Protein AF-A0A5J4S235-F1 (afdb_monomer_lite)

pLDDT: mean 77.35, std 12.86, range [47.0, 91.0]

Foldseek 3Di:
DDKDKDFAPVLDPPVQWDQDPVRDTDFAKDKDADPDQPPVRFGIWMWGDDDPVCVVVVPDTRTGTTIHDDDDPPPDDVPPPPPDDDPPPPPDDDD

Radius of gyration: 22.02 Å; chains: 1; bounding box: 52×35×59 Å

Sequence (95 aa):
MLINISLCLSDIPRDKIKQAANGKKYINICVASLREISQYGETHTVYVSQTKEEREASTPTIFIGAGKEFQPKPILTAENVDAMPVANSSDDLPY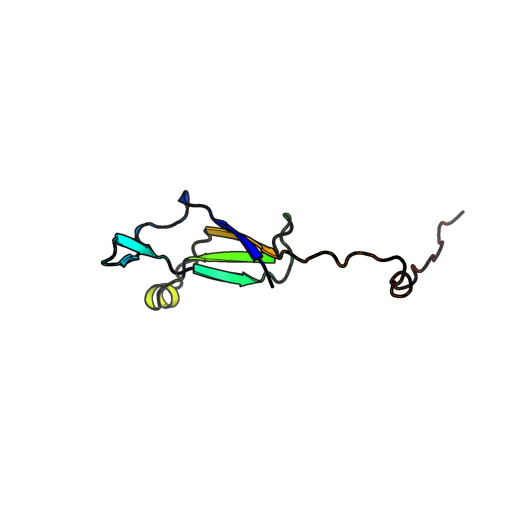

Secondary structure (DSSP, 8-state):
-EEEEEE-SSSS-GGG-EEPTTS-EE--EEEEE-SS--TTS--EEEEEPPPHHHHHTTPPP-EEEEEEEEPPPP---TT-GGGSPP---------

Structure (mmCIF, N/CA/C/O backbone):
data_AF-A0A5J4S235-F1
#
_entry.id   AF-A0A5J4S235-F1
#
loop_
_atom_site.group_PDB
_atom_site.id
_atom_site.type_symbol
_atom_site.label_atom_id
_atom_site.label_alt_id
_atom_site.label_comp_id
_atom_site.label_asym_id
_atom_site.label_entity_id
_atom_site.label_seq_id
_atom_site.pdbx_PDB_ins_code
_atom_site.Cartn_x
_atom_site.Cartn_y
_atom_site.Cartn_z
_atom_site.occupancy
_atom_site.B_iso_or_equiv
_atom_site.auth_seq_id
_atom_site.auth_comp_id
_atom_site.auth_asym_id
_atom_site.auth_atom_id
_atom_site.pdbx_PDB_model_num
ATOM 1 N N . MET A 1 1 ? 11.414 12.596 -2.896 1.00 68.50 1 MET A N 1
ATOM 2 C CA . MET A 1 1 ? 11.036 11.302 -3.495 1.00 68.50 1 MET A CA 1
ATOM 3 C C . MET A 1 1 ? 9.524 11.240 -3.548 1.00 68.50 1 MET A C 1
ATOM 5 O O . MET A 1 1 ? 8.899 11.335 -2.499 1.00 68.50 1 MET A O 1
ATOM 9 N N . LEU A 1 2 ? 8.943 11.206 -4.746 1.00 80.88 2 LEU A N 1
ATOM 10 C CA . LEU A 1 2 ? 7.495 11.101 -4.923 1.00 80.88 2 LEU A CA 1
ATOM 11 C C . LEU A 1 2 ? 7.192 9.683 -5.397 1.00 80.88 2 LEU A C 1
ATOM 13 O O . LEU A 1 2 ? 7.838 9.209 -6.325 1.00 80.88 2 LEU A O 1
ATOM 17 N N . ILE A 1 3 ? 6.246 8.997 -4.765 1.00 84.69 3 ILE A N 1
ATOM 18 C CA . ILE A 1 3 ? 5.907 7.613 -5.110 1.00 84.69 3 ILE A CA 1
ATOM 19 C C . ILE A 1 3 ? 4.429 7.587 -5.459 1.00 84.69 3 ILE A C 1
ATOM 21 O O . ILE A 1 3 ? 3.589 7.989 -4.654 1.00 84.69 3 ILE A O 1
ATOM 25 N N . ASN A 1 4 ? 4.116 7.135 -6.668 1.00 86.56 4 ASN A N 1
ATOM 26 C CA . ASN A 1 4 ? 2.745 6.852 -7.051 1.00 86.56 4 ASN A CA 1
ATOM 27 C C . ASN A 1 4 ? 2.437 5.407 -6.663 1.00 86.56 4 ASN A C 1
ATOM 29 O O . ASN A 1 4 ? 3.141 4.498 -7.095 1.00 86.56 4 ASN A O 1
ATOM 33 N N . ILE A 1 5 ? 1.430 5.207 -5.818 1.00 88.62 5 ILE A N 1
ATOM 34 C CA . ILE A 1 5 ? 1.066 3.898 -5.275 1.00 88.62 5 ILE A CA 1
ATOM 35 C C . ILE A 1 5 ? -0.368 3.604 -5.691 1.00 88.62 5 ILE A C 1
ATOM 37 O O . ILE A 1 5 ? -1.257 4.428 -5.468 1.00 88.62 5 ILE A O 1
ATOM 41 N N . SER A 1 6 ? -0.585 2.415 -6.245 1.00 87.50 6 SER A N 1
ATOM 42 C CA . SER A 1 6 ? -1.921 1.874 -6.463 1.00 87.50 6 SER A CA 1
ATOM 43 C C . SER A 1 6 ? -2.263 0.922 -5.322 1.00 87.50 6 SER A C 1
ATOM 45 O O . SER A 1 6 ? -1.461 0.055 -4.977 1.00 87.50 6 SER A O 1
ATOM 47 N N . LEU A 1 7 ? -3.437 1.099 -4.714 1.00 87.62 7 LEU A N 1
ATOM 48 C CA . LEU A 1 7 ? -3.913 0.280 -3.600 1.00 87.62 7 LEU A CA 1
ATOM 49 C C . LEU A 1 7 ? -5.188 -0.457 -4.005 1.00 87.62 7 LEU A C 1
ATOM 51 O O . LEU A 1 7 ? -6.140 0.155 -4.494 1.00 87.62 7 LEU A O 1
ATOM 55 N N . CYS A 1 8 ? -5.231 -1.760 -3.751 1.00 88.06 8 CYS A N 1
ATOM 56 C CA . CYS A 1 8 ? -6.421 -2.569 -3.938 1.00 88.06 8 CYS A CA 1
ATOM 57 C C . CYS A 1 8 ? -7.348 -2.409 -2.732 1.00 88.06 8 CYS A C 1
ATOM 59 O O . CYS A 1 8 ? -7.043 -2.861 -1.632 1.00 88.06 8 CYS A O 1
ATOM 61 N N . LEU A 1 9 ? -8.509 -1.782 -2.934 1.00 84.19 9 LEU A N 1
ATOM 62 C CA . LEU A 1 9 ? -9.494 -1.582 -1.866 1.00 84.19 9 LEU A CA 1
ATOM 63 C C . LEU A 1 9 ? -10.151 -2.891 -1.398 1.00 84.19 9 LEU A C 1
ATOM 65 O O . LEU A 1 9 ? -10.669 -2.942 -0.284 1.00 84.19 9 LEU A O 1
ATOM 69 N N . SER A 1 10 ? -10.140 -3.932 -2.235 1.00 86.56 10 SER A N 1
ATOM 70 C CA . SER A 1 10 ? -10.726 -5.242 -1.927 1.00 86.56 10 SER A CA 1
ATOM 71 C C . SER A 1 10 ? -9.877 -6.046 -0.945 1.00 86.56 10 SER A C 1
ATOM 73 O O . SER A 1 10 ? -10.434 -6.748 -0.106 1.00 86.56 10 SER A O 1
ATOM 75 N N . ASP A 1 11 ? -8.552 -5.897 -1.016 1.00 85.06 11 ASP A N 1
ATOM 76 C CA . ASP A 1 11 ? -7.598 -6.596 -0.147 1.00 85.06 11 ASP A CA 1
ATOM 77 C C . ASP A 1 11 ? -7.415 -5.907 1.211 1.00 85.06 11 ASP A C 1
ATOM 79 O O . ASP A 1 11 ? -6.725 -6.424 2.087 1.00 85.06 11 ASP A O 1
ATOM 83 N N . ILE A 1 12 ? -8.035 -4.739 1.418 1.00 86.31 12 ILE A N 1
ATOM 84 C CA . ILE A 1 12 ? -7.965 -4.029 2.693 1.00 86.31 12 ILE A CA 1
ATOM 85 C C . ILE A 1 12 ? -8.902 -4.711 3.707 1.00 86.31 12 ILE A C 1
ATOM 87 O O . ILE A 1 12 ? -10.129 -4.605 3.585 1.00 86.31 12 ILE A O 1
ATOM 91 N N . PRO A 1 13 ? -8.362 -5.354 4.762 1.00 83.31 13 PRO A N 1
ATOM 92 C CA . PRO A 1 13 ? -9.174 -5.984 5.792 1.00 83.31 13 PRO A CA 1
ATOM 93 C C . PRO A 1 13 ? -9.921 -4.911 6.586 1.00 83.31 13 PRO A C 1
ATOM 95 O O . PRO A 1 13 ? -9.317 -4.022 7.195 1.00 83.31 13 PRO A O 1
ATOM 98 N N . ARG A 1 14 ? -11.254 -5.002 6.600 1.00 82.88 14 ARG A N 1
ATOM 99 C CA . ARG A 1 14 ? -12.116 -4.034 7.298 1.00 82.88 14 ARG A CA 1
ATOM 100 C C . ARG A 1 14 ? -11.847 -4.007 8.802 1.00 82.88 14 ARG A C 1
ATOM 102 O O . ARG A 1 14 ? -11.951 -2.943 9.400 1.00 82.88 14 ARG A O 1
ATOM 109 N N . ASP A 1 15 ? -11.415 -5.126 9.374 1.00 82.94 15 ASP A N 1
ATOM 110 C CA . ASP A 1 15 ? -11.049 -5.277 10.787 1.00 82.94 15 ASP A CA 1
ATOM 111 C C . ASP A 1 15 ? -9.881 -4.381 11.221 1.00 82.94 15 ASP A C 1
ATOM 113 O O . ASP A 1 15 ? -9.801 -3.961 12.373 1.00 82.94 15 ASP A O 1
ATOM 117 N N . LYS A 1 16 ? -8.977 -4.035 10.296 1.00 80.50 16 LYS A N 1
ATOM 118 C CA . LYS A 1 16 ? -7.834 -3.148 10.576 1.00 80.50 16 LYS A CA 1
ATOM 119 C C . LYS A 1 16 ? -8.185 -1.668 10.439 1.00 80.50 16 LYS A C 1
ATOM 121 O O . LYS A 1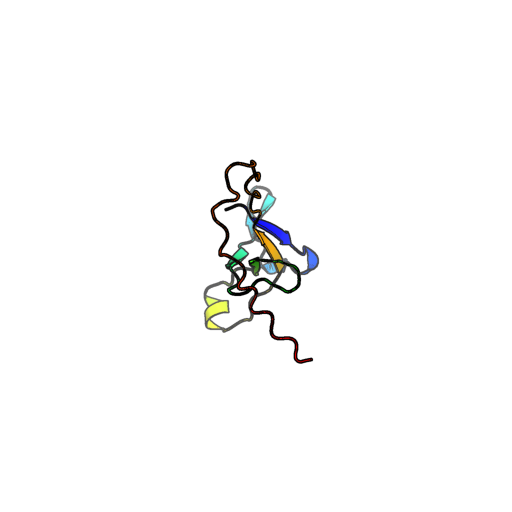 16 ? -7.367 -0.810 10.783 1.00 80.50 16 LYS A O 1
ATOM 126 N N . ILE A 1 17 ? -9.371 -1.355 9.919 1.00 85.56 17 ILE A N 1
ATOM 127 C CA . ILE A 1 17 ? -9.812 0.017 9.703 1.00 85.56 17 ILE A CA 1
ATOM 128 C C . ILE A 1 17 ? -10.339 0.578 11.021 1.00 85.56 17 ILE A C 1
ATOM 130 O O . ILE A 1 17 ? -11.382 0.175 11.529 1.00 85.56 17 ILE A O 1
ATOM 134 N N . LYS A 1 18 ? -9.644 1.581 11.549 1.00 84.50 18 LYS A N 1
ATOM 135 C CA . LYS A 1 18 ? -10.071 2.323 12.733 1.00 84.50 18 LYS A CA 1
ATOM 136 C C . LYS A 1 18 ? -11.015 3.438 12.314 1.00 84.50 18 LYS A C 1
ATOM 138 O O . LYS A 1 18 ? -10.636 4.315 11.536 1.00 84.50 18 LYS A O 1
ATOM 143 N N . GLN A 1 19 ? -12.237 3.424 12.833 1.00 86.69 19 GLN A N 1
ATOM 144 C CA . GLN A 1 19 ? -13.156 4.543 12.675 1.00 86.69 19 GLN A CA 1
ATOM 145 C C . GLN A 1 19 ? -12.948 5.522 13.830 1.00 86.69 19 GLN A C 1
ATOM 147 O O . GLN A 1 19 ? -13.063 5.155 14.996 1.00 86.69 19 GLN A O 1
ATOM 152 N N . ALA A 1 20 ? -12.594 6.761 13.510 1.00 83.69 20 ALA A N 1
ATOM 153 C CA . ALA A 1 20 ? -12.483 7.811 14.510 1.00 83.69 20 ALA A CA 1
ATOM 154 C C . ALA A 1 20 ? -13.860 8.427 14.797 1.00 83.69 20 ALA A C 1
ATOM 156 O O . ALA A 1 20 ? -14.784 8.334 13.988 1.00 83.69 20 ALA A O 1
ATOM 157 N N . ALA A 1 21 ? -13.978 9.123 15.931 1.00 82.62 21 ALA A N 1
ATOM 158 C CA . ALA A 1 21 ? -15.214 9.794 16.353 1.00 82.62 21 ALA A CA 1
ATOM 159 C C . ALA A 1 21 ? -15.740 10.822 15.329 1.00 82.62 21 ALA A C 1
ATOM 161 O O . ALA A 1 21 ? -16.921 11.143 15.312 1.00 82.62 21 ALA A O 1
ATOM 162 N N . ASN A 1 22 ? -14.873 11.304 14.435 1.00 82.69 22 ASN A N 1
ATOM 163 C CA . ASN A 1 22 ? -15.219 12.196 13.327 1.00 82.69 22 ASN A CA 1
ATOM 164 C C . ASN A 1 22 ? -15.852 11.474 12.112 1.00 82.69 22 ASN A C 1
ATOM 166 O O . ASN A 1 22 ? -16.016 12.090 11.060 1.00 82.69 22 ASN A O 1
ATOM 170 N N . GLY A 1 23 ? -16.135 10.170 12.213 1.00 84.38 23 GLY A N 1
ATOM 171 C CA . GLY A 1 23 ? -16.698 9.341 11.143 1.00 84.38 23 GLY A CA 1
ATOM 172 C C . GLY A 1 23 ? -15.691 8.887 10.079 1.00 84.38 23 GLY A C 1
ATOM 173 O O . GLY A 1 23 ? -16.031 8.049 9.238 1.00 84.38 23 GLY A O 1
ATOM 174 N N . LYS A 1 24 ? -14.447 9.385 10.113 1.00 89.00 24 LYS A N 1
ATOM 175 C CA . LYS A 1 24 ? -13.395 9.027 9.153 1.00 89.00 24 LYS A CA 1
ATOM 176 C C . LYS A 1 24 ? -12.772 7.681 9.504 1.00 89.00 24 LYS A C 1
ATOM 178 O O . LYS A 1 24 ? -12.630 7.312 10.670 1.00 89.00 24 LYS A O 1
ATOM 183 N N . LYS A 1 25 ? -12.390 6.955 8.460 1.00 88.50 25 LYS A N 1
ATOM 184 C CA . LYS A 1 25 ? -11.760 5.640 8.525 1.00 88.50 25 LYS A CA 1
ATOM 185 C C . LYS A 1 25 ? -10.265 5.786 8.277 1.00 88.50 25 LYS A C 1
ATOM 187 O O . LYS A 1 25 ? -9.866 6.443 7.319 1.00 88.50 25 LYS A O 1
ATOM 192 N N . TYR A 1 26 ? -9.464 5.16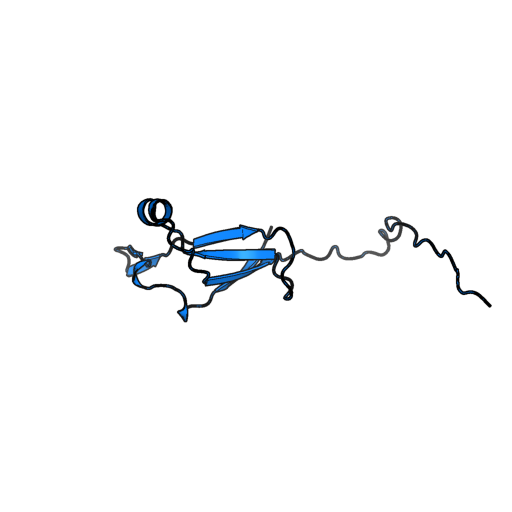7 9.129 1.00 85.88 26 TYR A N 1
ATOM 193 C CA . TYR A 1 26 ? -8.011 5.201 9.072 1.00 85.88 26 TYR A CA 1
ATOM 194 C C . TYR A 1 26 ? -7.467 3.782 9.067 1.00 85.88 26 TYR A C 1
ATOM 196 O O . TYR A 1 26 ? -7.950 2.920 9.798 1.00 85.88 26 TYR A O 1
ATOM 204 N N . ILE A 1 27 ? -6.432 3.553 8.273 1.00 87.50 27 ILE A N 1
ATOM 205 C CA . ILE A 1 27 ? -5.666 2.315 8.292 1.00 87.50 27 ILE A CA 1
ATOM 206 C C . ILE A 1 27 ? -4.190 2.670 8.334 1.00 87.50 27 ILE A C 1
ATOM 208 O O . ILE A 1 27 ? -3.744 3.604 7.671 1.00 87.50 27 ILE A O 1
ATOM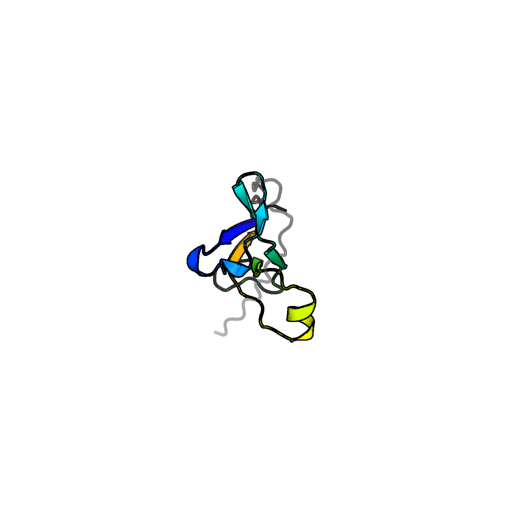 212 N N . ASN A 1 28 ? -3.443 1.928 9.141 1.00 87.38 28 ASN A N 1
ATOM 213 C CA . ASN A 1 28 ? -1.998 2.027 9.149 1.00 87.38 28 ASN A CA 1
ATOM 214 C C . ASN A 1 28 ? -1.441 1.073 8.092 1.00 87.38 28 ASN A C 1
ATOM 216 O O . ASN A 1 28 ? -1.759 -0.118 8.068 1.00 87.38 28 ASN A O 1
ATOM 220 N N . ILE A 1 29 ? -0.615 1.624 7.212 1.00 89.38 29 ILE A N 1
ATOM 221 C CA . ILE A 1 29 ? 0.053 0.908 6.130 1.00 89.38 29 ILE A CA 1
ATOM 222 C C . ILE A 1 29 ? 1.552 1.154 6.240 1.00 89.38 29 ILE A C 1
ATOM 224 O O . ILE A 1 29 ? 1.997 2.182 6.752 1.00 89.38 29 ILE A O 1
ATOM 228 N N . CYS A 1 30 ? 2.327 0.202 5.760 1.00 88.31 30 CYS A N 1
ATOM 229 C CA . CYS A 1 30 ? 3.770 0.266 5.703 1.00 88.31 30 CYS A CA 1
ATOM 230 C C . CYS A 1 30 ? 4.208 0.136 4.248 1.00 88.31 30 CYS A C 1
ATOM 232 O O . CYS A 1 30 ? 3.668 -0.674 3.498 1.00 88.31 30 CYS A O 1
ATOM 234 N N . VAL A 1 31 ? 5.188 0.947 3.866 1.00 88.56 31 VAL A N 1
ATOM 235 C CA . VAL A 1 31 ? 5.768 0.958 2.525 1.00 88.56 31 VAL A CA 1
ATOM 236 C C . VAL A 1 31 ? 7.205 0.465 2.641 1.00 88.56 31 VAL A C 1
ATOM 238 O O . VAL A 1 31 ? 7.977 1.039 3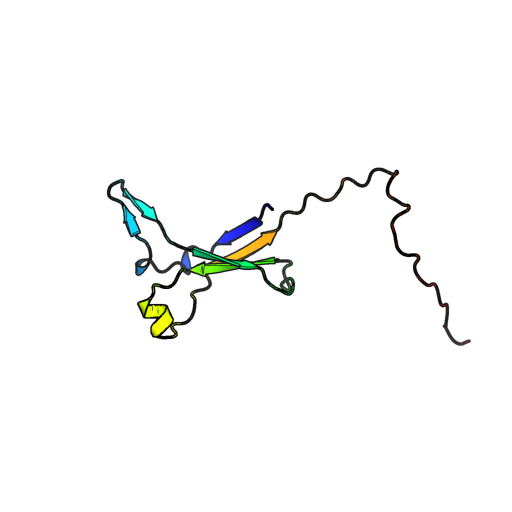.410 1.00 88.56 31 VAL A O 1
ATOM 241 N N . ALA A 1 32 ? 7.564 -0.578 1.895 1.00 88.12 32 ALA A N 1
ATOM 242 C CA . ALA A 1 32 ? 8.949 -1.025 1.763 1.00 88.12 32 ALA A CA 1
ATOM 243 C C . ALA A 1 32 ? 9.471 -0.713 0.367 1.00 88.12 32 ALA A C 1
ATOM 245 O O . ALA A 1 32 ? 8.800 -0.982 -0.630 1.00 88.12 32 ALA A O 1
ATOM 246 N N . SER A 1 33 ? 10.693 -0.195 0.298 1.00 87.88 33 SER A N 1
ATOM 247 C CA . SER A 1 33 ? 11.456 -0.147 -0.943 1.00 87.88 33 SER A CA 1
ATOM 248 C C . SER A 1 33 ? 11.915 -1.552 -1.324 1.00 87.88 33 SER A C 1
ATOM 250 O O . SER A 1 33 ? 12.402 -2.327 -0.496 1.00 87.88 33 SER A O 1
ATOM 252 N N . LEU A 1 34 ? 11.738 -1.890 -2.594 1.00 86.12 34 LEU A N 1
ATOM 253 C CA . LEU A 1 34 ? 12.276 -3.108 -3.170 1.00 86.12 34 LEU A CA 1
ATOM 254 C C . LEU A 1 34 ? 13.765 -2.908 -3.463 1.00 86.12 34 LEU A C 1
ATOM 256 O O . LEU A 1 34 ? 14.189 -1.829 -3.873 1.00 86.12 34 LEU A O 1
ATOM 260 N N . ARG A 1 35 ? 14.562 -3.963 -3.267 1.00 84.31 35 ARG A N 1
ATOM 261 C CA . ARG A 1 35 ? 15.975 -3.964 -3.685 1.00 84.31 35 ARG A CA 1
ATOM 262 C C . ARG A 1 35 ? 16.116 -4.013 -5.202 1.00 84.31 35 ARG A C 1
ATOM 264 O O . ARG A 1 35 ? 17.028 -3.409 -5.748 1.00 84.31 35 ARG A O 1
ATOM 271 N N . GLU A 1 36 ? 15.204 -4.722 -5.854 1.00 81.25 36 GLU A N 1
ATOM 272 C CA . GLU A 1 36 ? 15.155 -4.891 -7.299 1.00 81.25 36 GLU A CA 1
ATOM 273 C C . GLU A 1 36 ? 13.801 -4.405 -7.803 1.00 81.25 36 GLU A C 1
ATOM 275 O O . GLU A 1 36 ? 12.768 -4.639 -7.175 1.00 81.25 36 GLU A O 1
ATOM 280 N N . ILE A 1 37 ? 13.812 -3.695 -8.926 1.00 82.69 37 ILE A N 1
ATOM 281 C CA . ILE A 1 37 ? 12.591 -3.176 -9.537 1.00 82.69 37 ILE A CA 1
ATOM 282 C C . ILE A 1 37 ? 11.720 -4.367 -9.956 1.00 82.69 37 ILE A C 1
ATOM 284 O O . ILE A 1 37 ? 12.223 -5.329 -10.537 1.00 82.69 37 ILE A O 1
ATOM 288 N N . SER A 1 38 ? 10.417 -4.309 -9.667 1.00 82.88 38 SER A N 1
ATOM 289 C CA . SER A 1 38 ? 9.494 -5.369 -10.085 1.00 82.88 38 SER A CA 1
ATOM 290 C C . SER A 1 38 ? 9.430 -5.468 -11.614 1.00 82.88 38 SER A C 1
ATOM 292 O O . SER A 1 38 ? 9.745 -4.515 -12.331 1.00 82.88 38 SER A O 1
ATOM 294 N N . GLN A 1 39 ? 8.937 -6.594 -12.132 1.00 77.69 39 GLN A N 1
ATOM 295 C CA . GLN A 1 39 ? 8.692 -6.786 -13.569 1.00 77.69 39 GLN A CA 1
ATOM 296 C C . GLN A 1 39 ? 7.822 -5.680 -14.206 1.00 77.69 39 GLN A C 1
ATOM 298 O O . GLN A 1 39 ? 7.892 -5.455 -15.411 1.00 77.69 39 GLN A O 1
ATOM 303 N N . TYR A 1 40 ? 7.028 -4.967 -13.400 1.00 78.38 40 TYR A N 1
ATOM 304 C CA . TYR A 1 40 ? 6.157 -3.873 -13.833 1.00 78.38 40 TYR A CA 1
ATOM 305 C C . TYR A 1 40 ? 6.764 -2.479 -13.608 1.00 78.38 40 TYR A C 1
ATOM 307 O O . TYR A 1 40 ? 6.108 -1.463 -13.841 1.00 78.38 40 TYR A O 1
ATOM 315 N N . GLY A 1 41 ? 8.026 -2.398 -13.180 1.00 79.44 41 GLY A N 1
ATOM 316 C CA . GLY A 1 41 ? 8.701 -1.127 -12.930 1.00 79.44 41 GLY A CA 1
ATOM 317 C C . GLY A 1 41 ? 8.414 -0.526 -11.552 1.00 79.44 41 GLY A C 1
ATOM 318 O O . GLY A 1 41 ? 8.671 0.663 -11.351 1.00 79.44 41 GLY A O 1
ATOM 319 N N . GLU A 1 42 ? 7.850 -1.299 -10.625 1.00 85.12 42 GLU A N 1
ATOM 320 C CA . GLU A 1 42 ? 7.525 -0.835 -9.275 1.00 85.12 42 GLU A CA 1
ATOM 321 C C . GLU A 1 42 ? 8.778 -0.853 -8.406 1.00 85.12 42 GLU A C 1
ATOM 323 O O . GLU A 1 42 ? 9.563 -1.801 -8.431 1.00 85.12 42 GLU A O 1
ATOM 328 N N . THR A 1 43 ? 8.961 0.203 -7.624 1.00 88.00 43 THR A N 1
ATOM 329 C CA . THR A 1 43 ? 10.125 0.362 -6.745 1.00 88.00 43 THR A CA 1
ATOM 330 C C . THR A 1 43 ? 9.763 0.164 -5.280 1.00 88.00 43 THR A C 1
ATOM 332 O O . THR A 1 43 ? 10.645 -0.047 -4.453 1.00 88.00 43 THR A O 1
ATOM 335 N N . HIS A 1 44 ? 8.474 0.227 -4.943 1.00 89.81 44 HIS A N 1
ATOM 336 C CA . HIS A 1 44 ? 7.987 0.125 -3.576 1.00 89.81 44 HIS A CA 1
ATOM 337 C C . HIS A 1 44 ? 6.771 -0.795 -3.498 1.00 89.81 44 HIS A C 1
ATOM 339 O O . HIS A 1 44 ? 5.923 -0.812 -4.388 1.00 89.81 44 HIS A O 1
ATOM 345 N N . THR A 1 45 ? 6.662 -1.520 -2.393 1.00 89.88 45 THR A N 1
ATOM 346 C CA . THR A 1 45 ? 5.513 -2.364 -2.050 1.00 89.88 45 THR A CA 1
ATOM 347 C C . THR A 1 45 ? 4.830 -1.825 -0.810 1.00 89.88 45 THR A C 1
ATOM 349 O O . THR A 1 45 ? 5.471 -1.200 0.038 1.00 89.88 45 THR A O 1
ATOM 352 N N . VAL A 1 46 ? 3.527 -2.060 -0.701 1.00 91.00 46 VAL A N 1
ATOM 353 C CA . VAL A 1 46 ? 2.710 -1.582 0.410 1.00 91.00 46 VAL A CA 1
ATOM 354 C C . VAL A 1 46 ? 1.958 -2.733 1.050 1.00 91.00 46 VAL A C 1
ATOM 356 O O . VAL A 1 46 ? 1.304 -3.540 0.387 1.00 91.00 46 VAL A O 1
ATOM 359 N N . TYR A 1 47 ? 2.032 -2.781 2.372 1.00 91.00 47 TYR A N 1
ATOM 360 C CA . TYR A 1 47 ? 1.381 -3.783 3.200 1.00 91.00 47 TYR A CA 1
ATOM 361 C C . TYR A 1 47 ? 0.654 -3.134 4.375 1.00 91.00 47 TYR A C 1
ATOM 363 O O . TYR A 1 47 ? 0.995 -2.038 4.822 1.00 91.00 47 TYR A O 1
ATOM 371 N N . VAL A 1 48 ? -0.369 -3.809 4.892 1.00 88.69 48 VAL A N 1
ATOM 372 C CA . VAL A 1 48 ? -1.074 -3.373 6.102 1.00 88.69 48 VAL A CA 1
ATOM 373 C C . VAL A 1 48 ? -0.145 -3.511 7.303 1.00 88.69 48 VAL A C 1
ATOM 375 O O . VAL A 1 48 ? 0.533 -4.529 7.463 1.00 88.69 48 VAL A O 1
ATOM 378 N N . SER A 1 49 ? -0.122 -2.500 8.173 1.00 85.00 49 SER A N 1
ATOM 379 C CA . SER A 1 49 ? 0.666 -2.572 9.399 1.00 85.00 49 SER A CA 1
ATOM 380 C C . SER A 1 49 ? 0.143 -3.692 10.299 1.00 85.00 49 SER A C 1
ATOM 382 O O . SER A 1 49 ? -1.065 -3.799 10.543 1.00 85.00 49 SER A O 1
ATOM 384 N N . GLN A 1 50 ? 1.056 -4.482 10.838 1.00 80.94 50 GLN A N 1
ATOM 385 C CA . GLN A 1 50 ? 0.749 -5.485 11.849 1.00 80.94 50 GLN A CA 1
ATOM 386 C C . GLN A 1 50 ? 0.802 -4.862 13.242 1.00 80.94 50 GLN A C 1
ATOM 388 O O . GLN A 1 50 ? 1.610 -3.960 13.492 1.00 80.94 50 GLN A O 1
ATOM 393 N N . THR A 1 51 ? -0.055 -5.328 14.149 1.00 79.94 51 THR A N 1
ATOM 394 C CA . THR A 1 51 ? 0.091 -5.003 15.571 1.00 79.94 51 THR A CA 1
ATOM 395 C C . THR A 1 51 ? 1.286 -5.753 16.161 1.00 79.94 51 THR A C 1
ATOM 397 O O . THR A 1 51 ? 1.879 -6.623 15.517 1.00 79.94 51 THR A O 1
ATOM 400 N N . LYS A 1 52 ? 1.675 -5.395 17.391 1.00 77.31 52 LYS A N 1
ATOM 401 C CA . LYS A 1 52 ? 2.761 -6.099 18.085 1.00 77.31 52 LYS A CA 1
ATOM 402 C C . LYS A 1 52 ? 2.429 -7.584 18.242 1.00 77.31 52 LYS A C 1
ATOM 404 O O . LYS A 1 52 ? 3.273 -8.404 17.900 1.00 77.31 52 LYS A O 1
ATOM 409 N N . GLU A 1 53 ? 1.187 -7.909 18.606 1.00 76.88 53 GLU A N 1
ATOM 410 C CA . GLU A 1 53 ? 0.760 -9.300 18.780 1.00 76.88 53 GLU A CA 1
ATOM 411 C C . GLU A 1 53 ? 0.848 -10.116 17.483 1.00 76.88 53 GLU A C 1
ATOM 413 O O . GLU A 1 53 ? 1.326 -11.245 17.494 1.00 76.88 53 GLU A O 1
ATOM 418 N N . GLU A 1 54 ? 0.447 -9.552 16.340 1.00 78.00 54 GLU A N 1
ATOM 419 C CA . GLU A 1 54 ? 0.530 -10.252 15.048 1.00 78.00 54 GLU A CA 1
ATOM 420 C C . GLU A 1 54 ? 1.972 -10.483 14.598 1.00 78.00 54 GLU A C 1
ATOM 422 O O . GLU A 1 54 ? 2.274 -11.508 13.979 1.00 78.00 54 GLU A O 1
ATOM 427 N N . ARG A 1 55 ? 2.864 -9.541 14.927 1.00 75.25 55 ARG A N 1
ATOM 428 C CA . ARG A 1 55 ? 4.297 -9.670 14.660 1.00 75.25 55 ARG A CA 1
ATOM 429 C C . ARG A 1 55 ? 4.916 -10.768 15.525 1.00 75.25 55 ARG A C 1
ATOM 431 O O . ARG A 1 55 ? 5.722 -11.543 15.019 1.00 75.25 55 ARG A O 1
ATOM 438 N N . GLU A 1 56 ? 4.526 -10.855 16.796 1.00 78.31 56 GLU A N 1
ATOM 439 C CA . GLU A 1 56 ? 4.946 -11.926 17.713 1.00 78.31 56 GLU A CA 1
ATOM 440 C C . GLU A 1 56 ? 4.389 -13.290 17.280 1.00 78.31 56 GLU A C 1
ATOM 442 O O . GLU A 1 56 ? 5.087 -14.299 17.353 1.00 78.31 56 GLU A O 1
ATOM 447 N N . ALA A 1 57 ? 3.177 -13.309 16.722 1.00 82.25 57 ALA A N 1
ATOM 448 C CA . ALA A 1 57 ? 2.547 -14.495 16.149 1.00 82.25 57 ALA A CA 1
ATOM 449 C C . ALA A 1 57 ? 3.066 -14.876 14.746 1.00 82.25 57 ALA A C 1
ATOM 451 O O . ALA A 1 57 ? 2.557 -15.825 14.154 1.00 82.25 57 ALA A O 1
ATOM 452 N N . SER A 1 58 ? 4.051 -14.155 14.187 1.00 79.06 58 SER A N 1
ATOM 453 C CA . SER A 1 58 ? 4.567 -14.368 12.819 1.00 79.06 58 SER A CA 1
ATOM 454 C C . SER A 1 58 ? 3.470 -14.395 11.744 1.00 79.06 58 SER A C 1
ATOM 456 O O . SER A 1 58 ? 3.557 -15.124 10.754 1.00 79.06 58 SER A O 1
ATOM 458 N N . THR A 1 59 ? 2.419 -13.596 11.937 1.00 78.38 59 THR A N 1
ATOM 459 C CA . THR A 1 59 ? 1.321 -13.491 10.971 1.00 78.38 59 THR A CA 1
ATOM 460 C C . THR A 1 59 ? 1.868 -12.918 9.656 1.00 78.38 59 THR A C 1
ATOM 462 O O . THR A 1 59 ? 2.701 -12.008 9.695 1.00 78.38 59 THR A O 1
ATOM 465 N N . PRO A 1 60 ? 1.440 -13.408 8.479 1.00 77.56 60 PRO A N 1
ATOM 466 C CA . PRO A 1 60 ? 1.884 -12.856 7.203 1.00 77.56 60 PRO A CA 1
ATOM 467 C C . PRO A 1 60 ? 1.435 -11.399 7.027 1.00 77.56 60 PRO A C 1
ATOM 469 O O . PRO A 1 60 ? 0.373 -10.980 7.496 1.00 77.56 60 PRO A O 1
ATOM 472 N N . THR A 1 61 ? 2.259 -10.590 6.359 1.00 82.75 61 THR A N 1
ATOM 473 C CA . THR A 1 61 ? 1.886 -9.220 5.992 1.00 82.75 61 THR A CA 1
ATOM 474 C C . THR A 1 61 ? 0.861 -9.260 4.867 1.00 82.75 61 THR A C 1
ATOM 476 O O . THR A 1 61 ? 1.024 -9.972 3.879 1.00 82.75 61 THR A O 1
ATOM 479 N N . ILE A 1 62 ? -0.211 -8.480 5.007 1.00 87.44 62 ILE A N 1
ATOM 480 C CA . ILE A 1 62 ? -1.238 -8.379 3.969 1.00 87.44 62 ILE A CA 1
ATOM 481 C C . ILE A 1 62 ? -0.763 -7.342 2.963 1.00 87.44 62 ILE A C 1
ATOM 483 O O . ILE A 1 62 ? -0.721 -6.149 3.272 1.00 87.44 62 ILE A O 1
ATOM 487 N N . PHE A 1 63 ? -0.370 -7.805 1.783 1.00 88.56 63 PHE A N 1
ATOM 488 C CA . PHE A 1 63 ? -0.031 -6.946 0.658 1.00 88.56 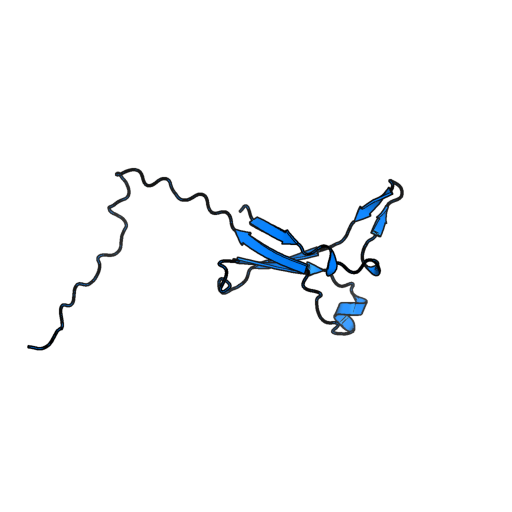63 PHE A CA 1
ATOM 489 C C . PHE A 1 63 ? -1.303 -6.305 0.100 1.00 88.56 63 PHE A C 1
ATOM 491 O O . PHE A 1 63 ? -2.280 -6.997 -0.166 1.00 88.56 63 PHE A O 1
ATOM 498 N N . ILE A 1 64 ? -1.286 -4.984 -0.068 1.00 90.19 64 ILE A N 1
ATOM 499 C CA . ILE A 1 64 ? -2.446 -4.219 -0.556 1.00 90.19 64 ILE A CA 1
ATOM 500 C C . ILE A 1 64 ? -2.142 -3.441 -1.831 1.00 90.19 64 ILE A C 1
ATOM 502 O O . ILE A 1 64 ? -3.017 -2.750 -2.348 1.00 90.19 64 ILE A O 1
ATOM 506 N N . GLY A 1 65 ? -0.915 -3.519 -2.339 1.00 89.94 65 GLY A N 1
ATOM 507 C CA . GLY A 1 65 ? -0.538 -2.865 -3.579 1.00 89.94 65 GLY A CA 1
ATOM 508 C C . GLY A 1 65 ? 0.926 -2.472 -3.629 1.00 89.94 65 GLY A C 1
ATOM 509 O O . GLY A 1 65 ? 1.701 -2.699 -2.700 1.00 89.94 65 GLY A O 1
ATOM 510 N N . ALA A 1 66 ? 1.304 -1.864 -4.740 1.00 90.75 66 ALA A N 1
ATOM 511 C CA . ALA A 1 66 ? 2.664 -1.443 -5.007 1.00 90.75 66 ALA A CA 1
ATOM 512 C C . ALA A 1 66 ? 2.671 -0.124 -5.777 1.00 90.75 66 ALA A C 1
ATOM 514 O O . ALA A 1 66 ? 1.637 0.404 -6.206 1.00 90.75 66 ALA A O 1
ATOM 515 N N . GLY A 1 67 ? 3.854 0.468 -5.849 1.00 88.81 67 GLY A N 1
ATOM 516 C CA . GLY A 1 67 ? 4.034 1.789 -6.400 1.00 88.81 67 GLY A CA 1
ATOM 517 C C . GLY A 1 67 ? 5.373 1.983 -7.073 1.00 88.81 67 GLY A C 1
ATOM 518 O O . GLY A 1 67 ? 6.370 1.310 -6.794 1.00 88.81 67 GLY A O 1
ATOM 519 N N . LYS A 1 68 ? 5.383 2.965 -7.963 1.00 86.88 68 LYS A N 1
ATOM 520 C CA . LYS A 1 68 ? 6.559 3.390 -8.698 1.00 86.88 68 LYS A CA 1
ATOM 521 C C . LYS A 1 68 ? 6.981 4.770 -8.231 1.00 86.88 68 LYS A C 1
ATOM 523 O O . LYS A 1 68 ? 6.173 5.692 -8.108 1.00 86.88 68 LYS A O 1
ATOM 528 N N . GLU A 1 69 ? 8.275 4.911 -8.001 1.00 84.50 69 GLU A N 1
ATOM 529 C CA . GLU A 1 69 ? 8.879 6.211 -7.778 1.00 84.50 69 GLU A CA 1
ATOM 530 C C . GLU A 1 69 ? 8.773 7.060 -9.046 1.00 84.50 69 GLU A C 1
ATOM 532 O O . GLU A 1 69 ? 9.226 6.684 -10.131 1.00 84.50 69 GLU A O 1
ATOM 537 N N . PHE A 1 70 ? 8.159 8.226 -8.899 1.00 77.56 70 PHE A N 1
ATOM 538 C CA . PHE A 1 70 ? 8.156 9.246 -9.921 1.00 77.56 70 PHE A CA 1
ATOM 539 C C . PHE A 1 70 ? 9.492 9.982 -9.863 1.00 77.56 70 PHE A C 1
ATOM 541 O O . PHE A 1 70 ? 9.701 10.880 -9.044 1.00 77.56 70 PHE A O 1
ATOM 548 N N . GLN A 1 71 ? 10.400 9.579 -10.744 1.00 70.00 71 GLN A N 1
ATOM 549 C CA . GLN A 1 71 ? 11.603 10.341 -11.026 1.00 70.00 71 GLN A CA 1
ATOM 550 C C . GLN A 1 71 ? 11.276 11.347 -12.133 1.00 70.00 71 GLN A C 1
ATOM 552 O O . GLN A 1 71 ? 10.937 10.922 -13.245 1.00 70.00 71 GLN A O 1
ATOM 557 N N . PRO A 1 72 ? 11.346 12.667 -11.875 1.00 62.12 72 PRO A N 1
ATOM 558 C CA . PRO A 1 72 ? 11.353 13.623 -12.968 1.00 62.12 72 PRO A CA 1
ATOM 559 C C . PRO A 1 72 ? 12.572 13.286 -13.825 1.00 62.12 72 PRO A C 1
ATOM 561 O O . PRO A 1 72 ? 13.701 13.312 -13.336 1.00 62.12 72 PRO A O 1
ATOM 564 N N . LYS A 1 73 ? 12.347 12.902 -15.088 1.00 60.53 73 LYS A N 1
ATOM 565 C CA . LYS A 1 73 ? 13.453 12.733 -16.032 1.00 60.53 73 LYS A CA 1
ATOM 566 C C . LYS A 1 73 ? 14.245 14.043 -16.012 1.00 60.53 73 LYS A C 1
ATOM 568 O O . LYS A 1 73 ? 13.604 15.092 -16.143 1.00 60.53 73 LYS A O 1
ATOM 573 N N . PRO A 1 74 ? 15.581 14.025 -15.847 1.00 55.00 74 PRO A N 1
ATOM 574 C CA . PRO A 1 74 ? 16.347 15.219 -16.147 1.00 55.00 74 PRO A CA 1
ATOM 575 C C . PRO A 1 74 ? 15.969 15.606 -17.575 1.00 55.00 74 PRO A C 1
ATOM 577 O O . PRO A 1 74 ? 15.996 14.771 -18.483 1.00 55.00 74 PRO A O 1
ATOM 580 N N . ILE A 1 75 ? 15.499 16.838 -17.752 1.00 50.62 75 ILE A N 1
ATOM 581 C CA . ILE A 1 75 ? 15.299 17.389 -19.084 1.00 50.62 75 ILE A CA 1
ATOM 582 C C . ILE A 1 75 ? 16.687 17.338 -19.715 1.00 50.62 75 ILE A C 1
ATOM 584 O O . ILE A 1 75 ? 17.606 17.993 -19.231 1.00 50.62 75 ILE A O 1
ATOM 588 N N . LEU A 1 76 ? 16.862 16.482 -20.720 1.00 50.25 76 LEU A N 1
ATOM 589 C CA . LEU A 1 76 ? 18.088 16.434 -21.497 1.00 50.25 76 LEU A CA 1
ATOM 590 C C . LEU A 1 76 ? 18.162 17.750 -22.275 1.00 50.25 76 LEU A C 1
ATOM 592 O O . LEU A 1 76 ? 17.560 17.877 -23.339 1.00 50.25 76 LEU A O 1
ATOM 596 N N . THR A 1 77 ? 18.836 18.756 -21.727 1.00 53.53 77 THR A N 1
ATOM 597 C CA . THR A 1 77 ? 19.367 19.844 -22.544 1.00 53.53 77 THR A CA 1
ATOM 598 C C . THR A 1 77 ? 20.637 19.338 -23.221 1.00 53.53 77 THR A C 1
ATOM 600 O O . THR A 1 77 ? 21.348 18.488 -22.681 1.00 53.53 77 THR A O 1
ATOM 603 N N . ALA A 1 78 ? 20.913 19.834 -24.430 1.00 58.00 78 ALA A N 1
ATOM 604 C CA . ALA A 1 78 ? 22.040 19.422 -25.275 1.00 58.00 78 ALA A CA 1
ATOM 605 C C . ALA A 1 78 ? 23.436 19.633 -24.641 1.00 58.00 78 ALA A C 1
ATOM 607 O O . ALA A 1 78 ? 24.443 19.348 -25.273 1.00 58.00 78 ALA A O 1
ATOM 608 N N . GLU A 1 79 ? 23.506 20.117 -23.403 1.00 57.91 79 GLU A N 1
ATOM 609 C CA . GLU A 1 79 ? 24.733 20.413 -22.662 1.00 57.91 79 GLU A CA 1
ATOM 610 C C . GLU A 1 79 ? 25.266 19.204 -21.868 1.00 57.91 79 GLU A C 1
ATOM 612 O O . GLU A 1 79 ? 26.427 19.201 -21.477 1.00 57.91 79 GLU A O 1
ATOM 617 N N . ASN A 1 80 ? 24.467 18.145 -21.667 1.00 57.00 80 ASN A N 1
ATOM 618 C CA . ASN A 1 80 ? 24.834 17.014 -20.793 1.00 57.00 80 ASN A CA 1
ATOM 619 C C . ASN A 1 80 ? 25.277 15.734 -21.536 1.00 57.00 80 ASN A C 1
ATOM 621 O O . ASN A 1 80 ? 25.291 14.652 -20.948 1.00 57.00 80 ASN A O 1
ATOM 625 N N . VAL A 1 81 ? 25.634 15.828 -22.821 1.00 55.44 81 VAL A N 1
ATOM 626 C CA . VAL A 1 81 ? 26.025 14.666 -23.654 1.00 55.44 81 VAL A CA 1
ATOM 627 C C . VAL A 1 81 ? 27.412 14.103 -23.295 1.00 55.44 81 VAL A C 1
ATOM 629 O O . VAL A 1 81 ? 27.726 12.976 -23.661 1.00 55.44 81 VAL A O 1
ATOM 632 N N . ASP A 1 82 ? 28.223 14.849 -22.539 1.00 57.25 82 ASP A N 1
ATOM 633 C CA . ASP A 1 82 ? 29.624 14.505 -22.241 1.00 57.25 82 ASP A CA 1
ATOM 634 C C . ASP A 1 82 ? 29.800 13.488 -21.090 1.00 57.25 82 ASP A C 1
ATOM 636 O O . ASP A 1 82 ? 30.895 12.988 -20.853 1.00 57.25 82 ASP A O 1
ATOM 640 N N . ALA A 1 83 ? 28.731 13.150 -20.359 1.00 57.22 83 ALA A N 1
ATOM 641 C CA . ALA A 1 83 ? 28.806 12.313 -19.153 1.00 57.22 83 ALA A CA 1
ATOM 642 C C . ALA A 1 83 ? 28.411 10.835 -19.364 1.00 57.22 83 ALA A C 1
ATOM 644 O O . ALA A 1 83 ? 28.081 10.143 -18.397 1.00 57.22 83 ALA A O 1
ATOM 645 N N . MET A 1 84 ? 28.407 10.328 -20.602 1.00 52.44 84 MET A N 1
ATOM 646 C CA . MET A 1 84 ? 28.182 8.897 -20.854 1.00 52.44 84 MET A CA 1
ATOM 647 C C . MET A 1 84 ? 29.508 8.116 -20.834 1.00 52.44 84 MET A C 1
ATOM 649 O O . MET A 1 84 ? 30.480 8.564 -21.441 1.00 52.44 84 MET A O 1
ATOM 653 N N . PRO A 1 85 ? 29.577 6.928 -20.197 1.00 56.81 85 PRO A N 1
ATOM 654 C CA . PRO A 1 85 ? 30.708 6.032 -20.396 1.00 56.81 85 PRO A CA 1
ATOM 655 C C . PRO A 1 85 ? 30.739 5.584 -21.861 1.00 56.81 85 PRO A C 1
ATOM 657 O O . PRO A 1 85 ? 29.724 5.160 -22.417 1.00 56.81 85 PRO A O 1
ATOM 660 N N . VAL A 1 86 ? 31.913 5.708 -22.481 1.00 56.75 86 VAL A N 1
ATOM 661 C CA . VAL A 1 86 ? 32.162 5.329 -23.875 1.00 56.75 86 VAL A CA 1
ATOM 662 C C . VAL A 1 86 ? 31.812 3.851 -24.053 1.00 56.75 86 VAL A C 1
ATOM 664 O O . VAL A 1 86 ? 32.326 2.994 -23.334 1.00 56.75 86 VAL A O 1
ATOM 667 N N . ALA A 1 87 ? 30.918 3.546 -24.994 1.00 49.25 87 ALA A N 1
ATOM 668 C CA . ALA A 1 87 ? 30.648 2.173 -25.388 1.00 49.25 87 ALA A CA 1
ATOM 669 C C . ALA A 1 87 ? 31.942 1.568 -25.954 1.00 49.25 87 ALA A C 1
ATOM 671 O O . ALA A 1 87 ? 32.448 2.036 -26.973 1.00 49.25 87 ALA A O 1
ATOM 672 N N . ASN A 1 88 ? 32.485 0.545 -25.290 1.00 49.84 88 ASN A N 1
ATOM 673 C CA . ASN A 1 88 ? 33.579 -0.253 -25.833 1.00 49.84 88 ASN A CA 1
ATOM 674 C C . ASN A 1 88 ? 33.062 -0.984 -27.079 1.00 49.84 88 ASN A C 1
ATOM 676 O O . ASN A 1 88 ? 32.413 -2.024 -26.984 1.00 49.84 88 ASN A O 1
ATOM 680 N N . SER A 1 89 ? 33.343 -0.430 -28.253 1.00 53.06 89 SER A N 1
ATOM 681 C CA . SER A 1 89 ? 33.218 -1.119 -29.531 1.00 53.06 89 SER A CA 1
ATOM 682 C C . SER A 1 89 ? 34.413 -2.059 -29.704 1.00 53.06 89 SER A C 1
ATOM 684 O O . SER A 1 89 ? 35.341 -1.762 -30.453 1.00 53.06 89 SER A O 1
ATOM 686 N N . SER A 1 90 ? 34.428 -3.176 -28.975 1.00 47.00 90 SER A N 1
ATOM 687 C CA . SER A 1 90 ? 35.236 -4.331 -29.371 1.00 47.00 90 SER A CA 1
ATOM 688 C C . SER A 1 90 ? 34.419 -5.145 -30.370 1.00 47.00 90 SER A C 1
ATOM 690 O O . SER A 1 90 ? 33.630 -6.012 -30.000 1.00 47.00 90 SER A O 1
ATOM 692 N N . ASP A 1 91 ? 34.576 -4.745 -31.628 1.00 57.72 91 ASP A N 1
ATOM 693 C CA . ASP A 1 91 ? 34.210 -5.461 -32.844 1.00 57.72 91 ASP A CA 1
ATOM 694 C C . ASP A 1 91 ? 34.961 -6.803 -32.867 1.00 57.72 91 ASP A C 1
ATOM 696 O O . ASP A 1 91 ? 36.153 -6.844 -33.156 1.00 57.72 91 ASP A O 1
ATOM 700 N N . ASP A 1 92 ? 34.293 -7.885 -32.465 1.00 67.56 92 ASP A N 1
ATOM 701 C CA . ASP A 1 92 ? 34.843 -9.245 -32.522 1.00 67.56 92 ASP A CA 1
ATOM 702 C C . ASP A 1 92 ? 33.815 -10.189 -33.163 1.00 67.56 92 ASP A C 1
ATOM 704 O O . ASP A 1 92 ? 33.234 -11.078 -32.535 1.00 67.56 92 ASP A O 1
ATOM 708 N N . LEU A 1 93 ? 33.520 -9.916 -34.437 1.00 65.88 93 LEU A N 1
ATOM 709 C CA . LEU A 1 93 ? 32.829 -10.845 -35.327 1.00 65.88 93 LEU A CA 1
ATOM 710 C C . LEU A 1 93 ? 33.891 -11.583 -36.163 1.00 65.88 93 LEU A C 1
ATOM 712 O O . LEU A 1 93 ? 34.577 -10.939 -36.960 1.00 65.88 93 LEU A O 1
ATOM 716 N N . PRO A 1 94 ? 34.050 -12.910 -36.009 1.00 73.12 94 PRO A N 1
ATOM 717 C CA . PRO A 1 94 ? 35.009 -13.673 -36.800 1.00 73.12 94 PRO A CA 1
ATOM 718 C C . PRO A 1 94 ? 34.528 -13.816 -38.256 1.00 73.12 94 PRO A C 1
ATOM 720 O O . PRO A 1 94 ? 33.369 -14.162 -38.491 1.00 73.12 94 PRO A O 1
ATOM 723 N N . TYR A 1 95 ? 35.432 -13.539 -39.207 1.00 66.94 95 TYR A N 1
ATOM 724 C CA . TYR A 1 95 ? 35.265 -13.784 -40.650 1.00 66.94 95 TYR A CA 1
ATOM 725 C C . TYR A 1 95 ? 35.209 -15.277 -40.991 1.00 66.94 95 TYR A C 1
ATOM 727 O O . TYR A 1 95 ? 35.938 -16.062 -40.340 1.00 66.94 95 TYR A O 1
#

Organism: NCBI:txid433724